Protein AF-A0A224XUG3-F1 (afdb_monomer_lite)

Sequence (179 aa):
ESDDSFIIFESNEDNDEAIGNEDVDVDEYEEDEEEEEEGDSDILEKCDFDDDDEDSSSNDECDEVDYLGQLECHSQADTPRINEANKKWNSSYNSVITSSKSPKKVSFANGKNLVQVRTMVVWDFALRAARKGPWEMLALDRSRFKTKIQQLSNIISPILEENHRKQIFHQRFQQASTS

pLDDT: mean 71.71, std 18.37, range [39.84, 98.19]

Secondary structure (DSSP, 8-state):
------------------------------------------------------------------S------------HHHHHHHHHHHHHHHHHHSS--------PPPGGGS---------HHHHHHHH--HHHHHHHHHHHHHHHHHHHHHHHTTTTSHHHHHHHHIIIIIGGG--

Radius of gyration: 36.67 Å; chains: 1; bounding box: 69×79×99 Å

Organism: NCBI:txid156445

InterPro domains:
  IPR019523 Protein phosphatase 1, regulatory subunit 15A/B, C-terminal [PF10488] (130-170)
  IPR051254 Protein Phosphatase 1 Regulatory Subunit 15 [PTHR16489] (99-174)

Foldseek 3Di:
DDDPDDDDDDDPDDDPDDDDDDDDDDDDDDDDPDDDDPDDDDPPPDDPPPPPPPPPPPPPVPPPPPPPPPPPPPVCPCDVVNVVVVVVVVVVVVVVVPPPDDDDDDDADDDPPRDDDDDDDDDPVVVVVVPPDVVVVVVVVVVVVVVVCVVVCVVCVVCVDPVNVVVVCCVPPVVVVPD

Structure (mmCIF, N/CA/C/O backbone):
data_AF-A0A224XUG3-F1
#
_entry.id   AF-A0A224XUG3-F1
#
loop_
_atom_site.group_PDB
_atom_site.id
_atom_site.type_symbol
_atom_site.label_atom_id
_atom_site.label_alt_id
_ato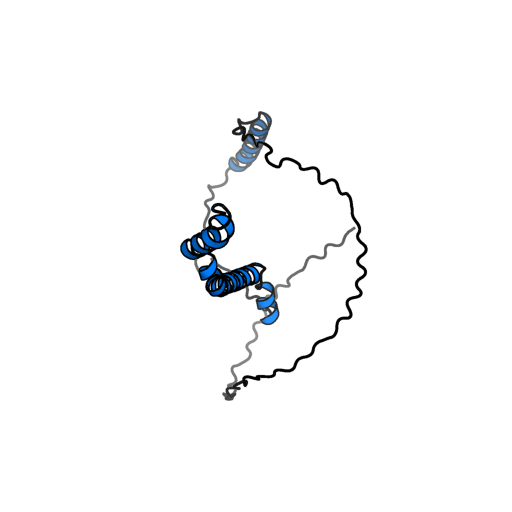m_site.label_comp_id
_atom_site.label_asym_id
_atom_site.label_entity_id
_atom_site.label_seq_id
_atom_site.pdbx_PDB_ins_code
_atom_site.Cartn_x
_atom_site.Cartn_y
_atom_site.Cartn_z
_atom_site.occupancy
_atom_site.B_iso_or_equiv
_atom_site.auth_seq_id
_atom_site.auth_comp_id
_atom_site.auth_asym_id
_atom_site.auth_atom_id
_atom_site.pdbx_PDB_model_num
ATOM 1 N N . GLU A 1 1 ? 41.656 16.005 -16.982 1.00 39.84 1 GLU A N 1
ATOM 2 C CA . GLU A 1 1 ? 40.481 15.442 -17.673 1.00 39.84 1 GLU A CA 1
ATOM 3 C C . GLU A 1 1 ? 39.877 14.327 -16.824 1.00 39.84 1 GLU A C 1
ATOM 5 O O . GLU A 1 1 ? 40.615 13.743 -16.041 1.00 39.84 1 GLU A O 1
ATOM 10 N N . SER A 1 2 ? 38.568 14.080 -16.924 1.00 56.41 2 SER A N 1
ATOM 11 C CA . SER A 1 2 ? 37.871 12.967 -16.260 1.00 56.41 2 SER A CA 1
ATOM 12 C C . SER A 1 2 ? 37.539 11.924 -17.326 1.00 56.41 2 SER A C 1
ATOM 14 O O . SER A 1 2 ? 36.854 12.255 -18.292 1.00 56.41 2 SER A O 1
ATOM 16 N N . ASP A 1 3 ? 38.066 10.710 -17.171 1.00 52.75 3 ASP A N 1
ATOM 17 C CA . ASP A 1 3 ? 37.907 9.606 -18.122 1.00 52.75 3 ASP A CA 1
ATOM 18 C C . ASP A 1 3 ? 36.574 8.875 -17.897 1.00 52.75 3 ASP A C 1
ATOM 20 O O . ASP A 1 3 ? 36.488 7.920 -17.125 1.00 52.75 3 ASP A O 1
ATOM 24 N N . ASP A 1 4 ? 35.528 9.306 -18.603 1.00 61.53 4 ASP A N 1
ATOM 25 C CA . ASP A 1 4 ? 34.290 8.533 -18.750 1.00 61.53 4 ASP A CA 1
ATOM 26 C C . ASP A 1 4 ? 34.529 7.372 -19.730 1.00 61.53 4 ASP A C 1
ATOM 28 O O . ASP A 1 4 ? 34.365 7.496 -20.947 1.00 61.53 4 ASP A O 1
ATOM 32 N N . SER A 1 5 ? 34.936 6.218 -19.199 1.00 70.12 5 SER A N 1
ATOM 33 C CA . SER A 1 5 ? 35.012 4.975 -19.973 1.00 70.12 5 SER A CA 1
ATOM 34 C C . SER A 1 5 ? 33.607 4.411 -20.201 1.00 70.12 5 SER A C 1
ATOM 36 O O . SER A 1 5 ? 33.003 3.808 -19.315 1.00 70.12 5 SER A O 1
ATOM 38 N N . PHE A 1 6 ? 33.078 4.622 -21.406 1.00 61.56 6 PHE A N 1
ATOM 39 C CA . PHE A 1 6 ? 31.827 4.022 -21.867 1.00 61.56 6 PHE A CA 1
ATOM 40 C C . PHE A 1 6 ? 31.949 2.495 -21.979 1.00 61.56 6 PHE A C 1
ATOM 42 O O . PHE A 1 6 ? 32.926 1.974 -22.515 1.00 61.56 6 PHE A O 1
ATOM 49 N N . ILE A 1 7 ? 30.917 1.777 -21.529 1.00 65.00 7 ILE A N 1
ATOM 50 C CA . ILE A 1 7 ? 30.770 0.334 -21.756 1.00 65.00 7 ILE A CA 1
ATOM 51 C C . ILE A 1 7 ? 30.500 0.110 -23.252 1.00 65.00 7 ILE A C 1
ATOM 53 O O . ILE A 1 7 ? 29.446 0.499 -23.761 1.00 65.00 7 ILE A O 1
ATOM 57 N N . ILE A 1 8 ? 31.450 -0.514 -23.950 1.00 53.81 8 ILE A N 1
ATOM 58 C CA . ILE A 1 8 ? 31.304 -0.966 -25.338 1.00 53.81 8 ILE A CA 1
ATOM 59 C C . ILE A 1 8 ? 30.758 -2.395 -25.301 1.00 53.81 8 ILE A C 1
ATOM 61 O O . ILE A 1 8 ? 31.370 -3.277 -24.706 1.00 53.81 8 ILE A O 1
ATOM 65 N N . PHE A 1 9 ? 29.611 -2.627 -25.936 1.00 46.12 9 PHE A N 1
ATOM 66 C CA . PHE A 1 9 ? 29.149 -3.981 -26.227 1.00 46.12 9 PHE A CA 1
ATOM 67 C C . PHE A 1 9 ? 29.713 -4.382 -27.588 1.00 46.12 9 PHE A C 1
ATOM 69 O O . PHE A 1 9 ? 29.324 -3.808 -28.605 1.00 46.12 9 PHE A O 1
ATOM 76 N N . GLU A 1 10 ? 30.646 -5.331 -27.600 1.00 58.28 10 GLU A N 1
ATOM 77 C CA . GLU A 1 10 ? 31.129 -5.948 -28.833 1.00 58.28 10 GLU A CA 1
ATOM 78 C C . GLU A 1 10 ? 29.990 -6.754 -29.469 1.00 58.28 10 GLU A C 1
ATOM 80 O O . GLU A 1 10 ? 29.438 -7.686 -28.883 1.00 58.28 10 GLU A O 1
ATOM 85 N N . SER A 1 11 ? 29.598 -6.347 -30.673 1.00 54.03 11 SER A N 1
ATOM 86 C CA . SER A 1 11 ? 28.740 -7.122 -31.556 1.00 54.03 11 SER A CA 1
ATOM 87 C C . SER A 1 11 ? 29.591 -8.192 -32.234 1.00 54.03 11 SER A C 1
ATOM 89 O O . SER A 1 11 ? 30.280 -7.893 -33.209 1.00 54.03 11 SER A O 1
ATOM 91 N N . ASN A 1 12 ? 29.543 -9.428 -31.736 1.00 53.38 12 ASN A N 1
ATOM 92 C CA . ASN A 1 12 ? 30.019 -10.573 -32.508 1.00 53.38 12 ASN A CA 1
ATOM 93 C C . ASN A 1 12 ? 28.979 -10.892 -33.585 1.00 53.38 12 ASN A C 1
ATOM 95 O O . ASN A 1 12 ? 28.012 -11.615 -33.344 1.00 53.38 12 ASN A O 1
ATOM 99 N N . GLU A 1 13 ? 29.172 -10.290 -34.754 1.00 56.00 13 GLU A N 1
ATOM 100 C CA . GLU A 1 13 ? 28.671 -10.820 -36.017 1.00 56.00 13 GLU A CA 1
ATOM 101 C C . GLU A 1 13 ? 29.584 -11.992 -36.428 1.00 56.00 13 GLU A C 1
ATOM 103 O O . GLU A 1 13 ? 30.809 -11.877 -36.395 1.00 56.00 13 GLU A O 1
ATOM 108 N N . ASP A 1 14 ? 28.940 -13.107 -36.772 1.00 51.22 14 ASP A N 1
ATOM 109 C CA . ASP A 1 14 ? 29.454 -14.288 -37.473 1.00 51.22 14 ASP A CA 1
ATOM 110 C C . ASP A 1 14 ? 30.384 -15.250 -36.702 1.00 51.22 14 ASP A C 1
ATOM 112 O O . ASP A 1 14 ? 31.611 -15.156 -36.731 1.00 51.22 14 ASP A O 1
ATOM 116 N N . ASN A 1 15 ? 29.784 -16.297 -36.119 1.00 46.44 15 ASN A N 1
ATOM 117 C CA . ASN A 1 15 ? 30.379 -17.633 -36.205 1.00 46.44 15 ASN A CA 1
ATOM 118 C C . ASN A 1 15 ? 29.282 -18.702 -36.316 1.00 46.44 15 ASN A C 1
ATOM 120 O O . ASN A 1 15 ? 28.745 -19.195 -35.320 1.00 46.44 15 ASN A O 1
ATOM 124 N N . ASP A 1 16 ? 28.947 -19.022 -37.561 1.00 54.16 16 ASP A N 1
ATOM 125 C CA . ASP A 1 16 ? 28.074 -20.121 -37.939 1.00 54.16 16 ASP A CA 1
ATOM 126 C C . ASP A 1 16 ? 28.909 -21.408 -37.942 1.00 54.16 16 ASP A C 1
ATOM 128 O O . ASP A 1 16 ? 29.453 -21.801 -38.973 1.00 54.16 16 ASP A O 1
ATOM 132 N N . GLU A 1 17 ? 29.024 -22.090 -36.803 1.00 50.47 17 GLU A N 1
ATOM 133 C CA . GLU A 1 17 ? 29.595 -23.437 -36.797 1.00 50.47 17 GLU A CA 1
ATOM 134 C C . GLU A 1 17 ? 28.669 -24.409 -36.069 1.00 50.47 17 GLU A C 1
ATOM 136 O O . GLU A 1 17 ? 28.453 -24.366 -34.858 1.00 50.47 17 GLU A O 1
ATOM 141 N N . ALA A 1 18 ? 28.052 -25.258 -36.889 1.00 50.34 18 ALA A N 1
ATOM 142 C CA . ALA A 1 18 ? 2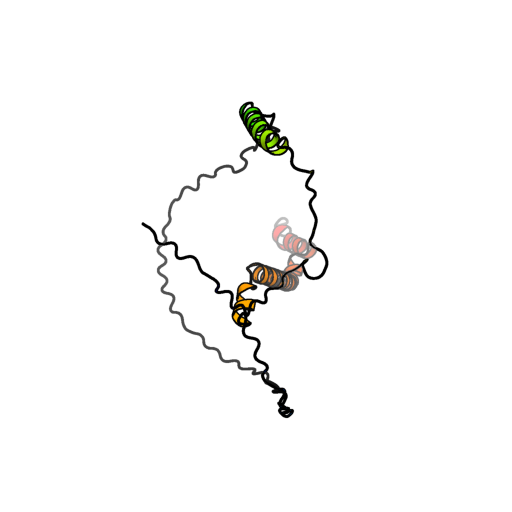7.187 -26.344 -36.492 1.00 50.34 18 ALA A CA 1
ATOM 143 C C . ALA A 1 18 ? 27.941 -27.319 -35.580 1.00 50.34 18 ALA A C 1
ATOM 145 O O . ALA A 1 18 ? 28.924 -27.928 -36.000 1.00 50.34 18 ALA A O 1
ATOM 146 N N . ILE A 1 19 ? 27.431 -27.527 -34.367 1.00 43.09 19 ILE A N 1
ATOM 147 C CA . ILE A 1 19 ? 27.791 -28.684 -33.548 1.00 43.09 19 ILE A CA 1
ATOM 148 C C . ILE A 1 19 ? 26.583 -29.612 -33.521 1.00 43.09 19 ILE A C 1
ATOM 150 O O . ILE A 1 19 ? 25.460 -29.200 -33.232 1.00 43.09 19 ILE A O 1
ATOM 154 N N . GLY A 1 20 ? 26.847 -30.836 -33.971 1.00 39.88 20 GLY A N 1
ATOM 155 C CA . GLY A 1 20 ? 25.872 -31.856 -34.301 1.00 39.88 20 GLY A CA 1
ATOM 156 C C . GLY A 1 20 ? 25.033 -32.321 -33.121 1.00 39.88 20 GLY A C 1
ATOM 157 O O . GLY A 1 20 ? 25.434 -32.265 -31.962 1.00 39.88 20 GLY A O 1
ATOM 158 N N . ASN A 1 21 ? 23.856 -32.812 -33.487 1.00 48.97 21 ASN A N 1
ATOM 159 C CA . ASN A 1 21 ? 23.007 -33.622 -32.637 1.00 48.97 21 ASN A CA 1
ATOM 160 C C . ASN A 1 21 ? 23.760 -34.917 -32.304 1.00 48.97 21 ASN A C 1
ATOM 162 O O . ASN A 1 21 ? 23.994 -35.728 -33.201 1.00 48.97 21 ASN A O 1
ATOM 166 N N . GLU A 1 22 ? 24.104 -35.108 -31.039 1.00 50.22 22 GLU A N 1
ATOM 167 C CA . GLU A 1 22 ? 24.357 -36.430 -30.479 1.00 50.22 22 GLU A CA 1
ATOM 168 C C . GLU A 1 22 ? 23.353 -36.633 -29.347 1.00 50.22 22 GLU A C 1
ATOM 170 O O . GLU A 1 22 ? 23.242 -35.816 -28.432 1.00 50.22 22 GLU A O 1
ATOM 175 N N . ASP A 1 23 ? 22.553 -37.684 -29.505 1.00 53.53 23 ASP A N 1
ATOM 176 C CA . ASP A 1 23 ? 21.579 -38.171 -28.543 1.00 53.53 23 ASP A CA 1
ATOM 177 C C . ASP A 1 23 ? 22.293 -38.470 -27.216 1.00 53.53 23 ASP A C 1
ATOM 179 O O . ASP A 1 23 ? 23.185 -39.318 -27.171 1.00 53.53 23 ASP A O 1
ATOM 183 N N . VAL A 1 24 ? 21.917 -37.766 -26.145 1.00 52.88 24 VAL A N 1
ATOM 184 C CA . VAL A 1 24 ? 22.366 -38.076 -24.783 1.00 52.88 24 VAL A CA 1
ATOM 185 C C . VAL A 1 24 ? 21.148 -38.419 -23.944 1.00 52.88 24 VAL A C 1
ATOM 187 O O . VAL A 1 24 ? 20.149 -37.698 -23.932 1.00 52.88 24 VAL A O 1
ATOM 190 N N . ASP A 1 25 ? 21.271 -39.584 -23.325 1.00 45.81 25 ASP A N 1
ATOM 191 C CA . ASP A 1 25 ? 20.257 -40.357 -22.640 1.00 45.81 25 ASP A CA 1
ATOM 192 C C . ASP A 1 25 ? 19.499 -39.592 -21.547 1.00 45.81 25 ASP A C 1
ATOM 194 O O . ASP A 1 25 ? 20.010 -38.708 -20.858 1.00 45.81 25 ASP A O 1
ATOM 198 N N . VAL A 1 26 ? 18.228 -39.973 -21.428 1.00 56.03 26 VAL A N 1
ATOM 199 C CA . VAL A 1 26 ? 17.309 -39.606 -20.355 1.00 56.03 26 VAL A CA 1
ATOM 200 C C . VAL A 1 26 ? 17.822 -40.222 -19.059 1.00 56.03 26 VAL A C 1
ATOM 202 O O . VAL A 1 26 ? 17.616 -41.412 -18.832 1.00 56.03 26 VAL A O 1
ATOM 205 N N . ASP A 1 27 ? 18.421 -39.397 -18.207 1.00 47.62 27 ASP A N 1
ATOM 206 C CA . ASP A 1 27 ? 18.640 -39.742 -16.809 1.00 47.62 27 ASP A CA 1
ATOM 207 C C . ASP A 1 27 ? 17.530 -39.105 -15.962 1.00 47.62 27 ASP A C 1
ATOM 209 O O . ASP A 1 27 ? 17.368 -37.887 -15.855 1.00 47.62 27 ASP A O 1
ATOM 213 N N . GLU A 1 28 ? 16.707 -40.004 -15.442 1.00 56.72 28 GLU A N 1
ATOM 214 C CA . GLU A 1 28 ? 15.720 -39.853 -14.385 1.00 56.72 28 GLU A CA 1
ATOM 215 C C . GLU A 1 28 ? 16.415 -39.343 -13.110 1.00 56.72 28 GLU A C 1
ATOM 217 O O . GLU A 1 28 ? 17.309 -40.003 -12.583 1.00 56.72 28 GLU A O 1
ATOM 222 N N . TYR A 1 29 ? 16.030 -38.158 -12.628 1.00 56.94 29 TYR A N 1
ATOM 223 C CA . TYR A 1 29 ? 16.463 -37.641 -11.328 1.00 56.94 29 TYR A CA 1
ATOM 224 C C . TYR A 1 29 ? 15.232 -37.440 -10.447 1.00 56.94 29 TYR A C 1
ATOM 226 O O . TYR A 1 29 ? 14.250 -36.820 -10.863 1.00 56.94 29 TYR A O 1
ATOM 234 N N . GLU A 1 30 ? 15.303 -38.061 -9.275 1.00 57.03 30 GLU A N 1
ATOM 235 C CA . GLU A 1 30 ? 14.224 -38.283 -8.322 1.00 57.03 30 GLU A CA 1
ATOM 236 C C . GLU A 1 30 ? 13.727 -36.996 -7.640 1.00 57.03 30 GLU A C 1
ATOM 238 O O . GLU A 1 30 ? 14.439 -35.996 -7.541 1.00 57.03 30 GLU A O 1
ATOM 243 N N . GLU A 1 31 ? 12.468 -37.034 -7.194 1.00 51.78 31 GLU A N 1
ATOM 244 C CA . GLU A 1 31 ? 11.858 -36.041 -6.307 1.00 51.78 31 GLU A CA 1
ATOM 245 C C . GLU A 1 31 ? 12.527 -36.105 -4.928 1.00 51.78 31 GLU A C 1
ATOM 247 O O . GLU A 1 31 ? 12.279 -37.033 -4.161 1.00 51.78 31 GLU A O 1
ATOM 252 N N . ASP A 1 32 ? 13.325 -35.095 -4.587 1.00 46.78 32 ASP A N 1
ATOM 253 C CA . ASP A 1 32 ? 13.720 -34.865 -3.199 1.00 46.78 32 ASP A CA 1
ATOM 254 C C . ASP A 1 32 ? 12.567 -34.150 -2.467 1.00 46.78 32 ASP A C 1
ATOM 256 O O . ASP A 1 32 ? 12.341 -32.944 -2.617 1.00 46.78 32 ASP A O 1
ATOM 260 N N . GLU A 1 33 ? 11.797 -34.923 -1.694 1.00 59.09 33 GLU A N 1
ATOM 261 C CA . GLU A 1 33 ? 10.929 -34.419 -0.627 1.00 59.09 33 GLU A CA 1
ATOM 262 C C . GLU A 1 33 ? 11.816 -33.830 0.485 1.00 59.09 33 GLU A C 1
ATOM 264 O O . GLU A 1 33 ? 12.390 -34.569 1.282 1.00 59.09 33 GLU A O 1
ATOM 269 N N . GLU A 1 34 ? 11.948 -32.501 0.559 1.00 52.12 34 GLU A N 1
ATOM 270 C CA . GLU A 1 34 ? 12.579 -31.873 1.725 1.00 52.12 34 GLU A CA 1
ATOM 271 C C . GLU A 1 34 ? 11.582 -31.752 2.887 1.00 52.12 34 GLU A C 1
ATOM 273 O O . GLU A 1 34 ? 10.537 -31.100 2.802 1.00 52.12 34 GLU A O 1
ATOM 278 N N . GLU A 1 35 ? 11.952 -32.447 3.961 1.00 53.47 35 GLU A N 1
ATOM 279 C CA . GLU A 1 35 ? 11.278 -32.631 5.240 1.00 53.47 35 GLU A CA 1
ATOM 280 C C . GLU A 1 35 ? 10.991 -31.309 5.978 1.00 53.47 35 GLU A C 1
ATOM 282 O O . GLU A 1 35 ? 11.795 -30.376 5.995 1.00 53.47 35 GLU A O 1
ATOM 287 N N . GLU A 1 36 ? 9.843 -31.249 6.661 1.00 53.91 36 GLU A N 1
ATOM 288 C CA . GLU A 1 36 ? 9.552 -30.200 7.637 1.00 53.91 36 GLU A CA 1
ATOM 289 C C . GLU A 1 36 ? 10.394 -30.410 8.903 1.00 53.91 36 GLU A C 1
ATOM 291 O O . GLU A 1 36 ? 10.123 -31.320 9.689 1.00 53.91 36 GLU A O 1
ATOM 296 N N . GLU A 1 37 ? 11.396 -29.558 9.132 1.00 51.59 37 GLU A N 1
ATOM 297 C CA . GLU A 1 37 ? 12.107 -29.534 10.411 1.00 51.59 37 GLU A CA 1
ATOM 298 C C . GLU A 1 37 ? 11.406 -28.581 11.396 1.00 51.59 37 GLU A C 1
ATOM 300 O O . GLU A 1 37 ? 11.572 -27.358 11.373 1.00 51.59 37 GLU A O 1
ATOM 305 N N . GLU A 1 38 ? 10.601 -29.163 12.287 1.00 52.69 38 GLU A N 1
ATOM 306 C CA . GLU A 1 38 ? 10.242 -28.535 13.556 1.00 52.69 38 GLU A CA 1
ATOM 307 C C . GLU A 1 38 ? 11.451 -28.588 14.503 1.00 52.69 38 GLU A C 1
ATOM 309 O O . GLU A 1 38 ? 11.842 -29.654 14.979 1.00 52.69 38 GLU A O 1
ATOM 314 N N . GLY A 1 39 ? 12.036 -27.423 14.790 1.00 43.38 39 GLY A N 1
ATOM 315 C CA . GLY A 1 39 ? 13.208 -27.281 15.652 1.00 43.38 39 GLY A CA 1
ATOM 316 C C . GLY A 1 39 ? 13.146 -26.020 16.506 1.00 43.38 39 GLY A C 1
ATOM 317 O O . GLY A 1 39 ? 13.782 -25.013 16.207 1.00 43.38 39 GLY A O 1
ATOM 318 N N . ASP A 1 40 ? 12.360 -26.090 17.577 1.00 51.97 40 ASP A N 1
ATOM 319 C CA . ASP A 1 40 ? 12.426 -25.205 18.738 1.00 51.97 40 ASP A CA 1
ATOM 320 C C . ASP A 1 40 ? 13.793 -25.346 19.430 1.00 51.97 40 ASP A C 1
ATOM 322 O O . ASP A 1 40 ? 14.113 -26.391 20.003 1.00 51.97 40 ASP A O 1
ATOM 326 N N . SER A 1 41 ? 14.605 -24.289 19.391 1.00 50.00 41 SER A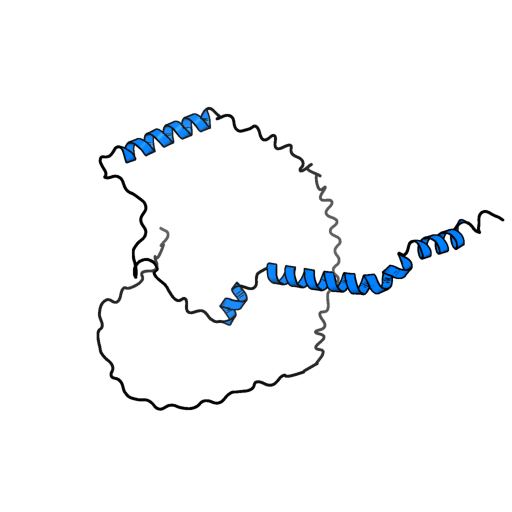 N 1
ATOM 327 C CA . SER A 1 41 ? 15.604 -24.062 20.431 1.00 50.00 41 SER A CA 1
ATOM 328 C C . SER A 1 41 ? 15.863 -22.569 20.615 1.00 50.00 41 SER A C 1
ATOM 330 O O . SER A 1 41 ? 16.527 -21.925 19.799 1.00 50.00 41 SER A O 1
ATOM 332 N N . ASP A 1 42 ? 15.344 -22.045 21.722 1.00 54.00 42 ASP A N 1
ATOM 333 C CA . ASP A 1 42 ? 15.693 -20.773 22.347 1.00 54.00 42 ASP A CA 1
ATOM 334 C C . ASP A 1 42 ? 17.217 -20.525 22.373 1.00 54.00 42 ASP A C 1
ATOM 336 O O . ASP A 1 42 ? 17.936 -21.006 23.252 1.00 54.00 42 ASP A O 1
ATOM 340 N N . ILE A 1 43 ? 17.717 -19.694 21.456 1.00 51.41 43 ILE A N 1
ATOM 341 C CA . ILE A 1 43 ? 18.965 -18.947 21.650 1.00 51.41 43 ILE A CA 1
ATOM 342 C C . ILE A 1 43 ? 18.569 -17.510 21.981 1.00 51.41 43 ILE A C 1
ATOM 344 O O . ILE A 1 43 ? 18.419 -16.645 21.121 1.00 51.41 43 ILE A O 1
ATOM 348 N N . LEU A 1 44 ? 18.363 -17.270 23.277 1.00 53.94 44 LEU A N 1
ATOM 349 C CA . LEU A 1 44 ? 18.376 -15.933 23.860 1.00 53.94 44 LEU A CA 1
ATOM 350 C C . LEU A 1 44 ? 19.822 -15.429 23.830 1.00 53.94 44 LEU A C 1
ATOM 352 O O . LEU A 1 44 ? 20.580 -15.604 24.787 1.00 53.94 44 LEU A O 1
ATOM 356 N N . GLU A 1 45 ? 20.213 -14.829 22.709 1.00 52.75 45 GLU A N 1
ATOM 357 C CA . GLU A 1 45 ? 21.416 -14.011 22.644 1.00 52.75 45 GLU A CA 1
ATOM 358 C C . GLU A 1 45 ? 21.216 -12.817 23.579 1.00 52.75 45 GLU A C 1
ATOM 360 O O . GLU A 1 45 ? 20.390 -11.929 23.363 1.00 52.75 45 GLU A O 1
ATOM 365 N N . LYS A 1 46 ? 21.925 -12.873 24.701 1.00 51.78 46 LYS A N 1
ATOM 366 C CA . LYS A 1 46 ? 21.910 -11.868 25.748 1.00 51.78 46 LYS A CA 1
ATOM 367 C C . LYS A 1 46 ? 22.668 -10.646 25.232 1.00 51.78 46 LYS A C 1
ATOM 369 O O . LYS A 1 46 ? 23.887 -10.581 25.343 1.00 51.78 46 LYS A O 1
ATOM 374 N N . CYS A 1 47 ? 21.954 -9.710 24.619 1.00 47.12 47 CYS A N 1
ATOM 375 C CA . CYS A 1 47 ? 22.469 -8.372 24.389 1.00 47.12 47 CYS A CA 1
ATOM 376 C C . CYS A 1 47 ? 22.440 -7.614 25.723 1.00 47.12 47 CYS A C 1
ATOM 378 O O . CYS A 1 47 ? 21.378 -7.250 26.226 1.00 47.12 47 CYS A O 1
ATOM 380 N N . ASP A 1 48 ? 23.614 -7.424 26.321 1.00 50.69 48 ASP A N 1
ATOM 381 C CA . ASP A 1 48 ? 23.799 -6.467 27.407 1.00 50.69 48 ASP A CA 1
ATOM 382 C C . ASP A 1 48 ? 23.641 -5.062 26.793 1.00 50.69 48 ASP A C 1
ATOM 384 O O . ASP A 1 48 ? 24.531 -4.549 26.116 1.00 50.69 48 ASP A O 1
ATOM 388 N N . PHE A 1 49 ? 22.437 -4.500 26.917 1.00 51.88 49 PHE A N 1
ATOM 389 C CA . PHE A 1 49 ? 22.141 -3.113 26.572 1.00 51.88 49 PHE A CA 1
ATOM 390 C C . PHE A 1 49 ? 22.660 -2.246 27.719 1.00 51.88 49 PHE A C 1
ATOM 392 O O . PHE A 1 49 ? 22.067 -2.226 28.798 1.00 51.88 49 PHE A O 1
ATOM 399 N N . ASP A 1 50 ? 23.802 -1.596 27.509 1.00 59.81 50 ASP A N 1
ATOM 400 C CA . ASP A 1 50 ? 24.265 -0.530 28.390 1.00 59.81 50 ASP A CA 1
ATOM 401 C C . ASP A 1 50 ? 23.275 0.645 28.271 1.00 59.81 50 ASP A C 1
ATOM 403 O O . ASP A 1 50 ? 23.245 1.355 27.264 1.00 59.81 50 ASP A O 1
ATOM 407 N N . ASP A 1 51 ? 22.424 0.798 29.291 1.00 56.25 51 ASP A N 1
ATOM 408 C CA . ASP A 1 51 ? 21.570 1.966 29.533 1.00 56.25 51 ASP A CA 1
ATOM 409 C C . ASP A 1 51 ? 22.451 3.195 29.846 1.00 56.25 51 ASP A C 1
ATOM 411 O O . ASP A 1 51 ? 22.584 3.604 31.000 1.00 56.25 51 ASP A O 1
ATOM 415 N N . ASP A 1 52 ? 23.058 3.798 28.823 1.00 55.69 52 ASP A N 1
ATOM 416 C CA . ASP A 1 52 ? 23.530 5.188 28.886 1.00 55.69 52 ASP A CA 1
ATOM 417 C C . ASP A 1 52 ? 22.420 6.112 28.356 1.00 55.69 52 ASP A C 1
ATOM 419 O O . ASP A 1 52 ? 22.459 6.648 27.245 1.00 55.69 52 ASP A O 1
ATOM 423 N N . ASP A 1 53 ? 21.393 6.266 29.194 1.00 57.62 53 ASP A N 1
ATOM 424 C CA . ASP A 1 53 ? 20.346 7.289 29.116 1.00 57.62 53 ASP A CA 1
ATOM 425 C C . ASP A 1 53 ? 20.959 8.665 29.470 1.00 57.62 53 ASP A C 1
ATOM 427 O O . ASP A 1 53 ? 20.778 9.214 30.561 1.00 57.62 53 ASP A O 1
ATOM 431 N N . GLU A 1 54 ? 21.733 9.244 28.550 1.00 60.50 54 GLU A N 1
ATOM 432 C CA . GLU A 1 54 ? 22.015 10.684 28.571 1.00 60.50 54 GLU A CA 1
ATOM 433 C C . GLU A 1 54 ? 20.820 11.417 27.944 1.00 60.50 54 GLU A C 1
ATOM 435 O O . GLU A 1 54 ? 20.703 11.568 26.724 1.00 60.50 54 GLU A O 1
ATOM 440 N N . ASP A 1 55 ? 19.920 11.866 28.824 1.00 55.09 55 ASP A N 1
ATOM 441 C CA . ASP A 1 55 ? 18.848 12.835 28.584 1.00 55.09 55 ASP A CA 1
ATOM 442 C C . ASP A 1 55 ? 19.430 14.142 28.019 1.00 55.09 55 ASP A C 1
ATOM 444 O O . ASP A 1 55 ? 19.667 15.129 28.720 1.00 55.09 55 ASP A O 1
ATOM 448 N N . SER A 1 56 ? 19.681 14.153 26.711 1.00 53.50 56 SER A N 1
ATOM 449 C CA . SER A 1 56 ? 19.859 15.387 25.965 1.00 53.50 56 SER A CA 1
ATOM 450 C C . SER A 1 56 ? 18.478 15.970 25.694 1.00 53.50 56 SER A C 1
ATOM 452 O O . SER A 1 56 ? 17.909 15.839 24.609 1.00 53.50 56 SER A O 1
ATOM 454 N N . SER A 1 57 ? 17.938 16.632 26.716 1.00 55.44 57 SER A N 1
ATOM 455 C CA . SER A 1 57 ? 16.887 17.633 26.586 1.00 55.44 57 SER A CA 1
ATOM 456 C C . SER A 1 57 ? 17.421 18.783 25.720 1.00 55.44 57 SER A C 1
ATOM 458 O O . SER A 1 57 ? 17.828 19.843 26.203 1.00 55.44 57 SER A O 1
ATOM 460 N N . SER A 1 58 ? 17.476 18.554 24.406 1.00 53.88 58 SER A N 1
ATOM 461 C CA . SER A 1 58 ? 17.533 19.639 23.444 1.00 53.88 58 SER A CA 1
ATOM 462 C C . SER A 1 58 ? 16.193 20.345 23.558 1.00 53.88 58 SER A C 1
ATOM 464 O O . SER A 1 58 ? 15.163 19.839 23.109 1.00 53.88 58 SER A O 1
ATOM 466 N N . ASN A 1 59 ? 16.198 21.506 24.206 1.00 57.34 59 ASN A N 1
ATOM 467 C CA . ASN A 1 59 ? 15.146 22.499 24.053 1.00 57.34 59 ASN A CA 1
ATOM 468 C C . ASN A 1 59 ? 15.217 23.048 22.618 1.00 57.34 59 ASN A C 1
ATOM 470 O O . ASN A 1 59 ? 15.516 24.223 22.411 1.00 57.34 59 ASN A O 1
ATOM 474 N N . ASP A 1 60 ? 14.997 22.184 21.627 1.00 53.56 60 ASP A N 1
ATOM 475 C CA . ASP A 1 60 ? 14.648 22.603 20.284 1.00 53.56 60 ASP A CA 1
ATOM 476 C C . ASP A 1 60 ? 13.207 23.082 20.373 1.00 53.56 60 ASP A C 1
ATOM 478 O O . ASP A 1 60 ? 12.247 22.311 20.354 1.00 53.56 60 ASP A O 1
ATOM 482 N N . GLU A 1 61 ? 13.097 24.390 20.568 1.00 50.41 61 GLU A N 1
ATOM 483 C CA . GLU A 1 61 ? 11.900 25.174 20.344 1.00 50.41 61 GLU A CA 1
ATOM 484 C C . GLU A 1 61 ? 11.430 24.879 18.918 1.00 50.41 61 GLU A C 1
ATOM 486 O O . GLU A 1 61 ? 11.907 25.435 17.930 1.00 50.41 61 GLU A O 1
ATOM 491 N N . CYS A 1 62 ? 10.556 23.885 18.803 1.00 49.00 62 CYS A N 1
ATOM 492 C CA . CYS A 1 62 ? 9.868 23.569 17.577 1.00 49.00 62 CYS A CA 1
ATOM 493 C C . CYS A 1 62 ? 8.908 24.722 17.316 1.00 49.00 62 CYS A C 1
ATOM 495 O O . CYS A 1 62 ? 7.783 24.732 17.811 1.00 49.00 62 CYS A O 1
ATOM 497 N N . ASP A 1 63 ? 9.389 25.705 16.553 1.00 52.12 63 ASP A N 1
ATOM 498 C CA . ASP A 1 63 ? 8.553 26.716 15.928 1.00 52.12 63 ASP A CA 1
ATOM 499 C C . ASP A 1 63 ? 7.407 25.983 15.221 1.00 52.12 63 ASP A C 1
ATOM 501 O O . ASP A 1 63 ? 7.587 25.335 14.184 1.00 52.12 63 ASP A O 1
ATOM 505 N N . GLU A 1 64 ? 6.224 26.048 15.830 1.00 56.09 64 GLU A N 1
ATOM 506 C CA . GLU A 1 64 ? 4.960 25.618 15.257 1.00 56.09 64 GLU A CA 1
ATOM 507 C C . GLU A 1 64 ? 4.679 26.534 14.066 1.00 56.09 64 GLU A C 1
ATOM 509 O O . GLU A 1 64 ? 3.969 27.536 14.146 1.00 56.09 64 GLU A O 1
ATOM 514 N N . VAL A 1 65 ? 5.318 26.234 12.936 1.00 56.22 65 VAL A N 1
ATOM 515 C CA . VAL A 1 65 ? 4.961 26.852 11.672 1.00 56.22 65 VAL A CA 1
ATOM 516 C C . VAL A 1 65 ? 3.611 26.276 11.286 1.00 56.22 65 VAL A C 1
ATOM 518 O O . VAL A 1 65 ? 3.483 25.103 10.937 1.00 56.22 65 VAL A O 1
ATOM 521 N N . ASP A 1 66 ? 2.591 27.120 11.404 1.00 50.56 66 ASP A N 1
ATOM 522 C CA . ASP A 1 66 ? 1.244 26.890 10.907 1.00 50.56 66 ASP A CA 1
ATOM 523 C C . ASP A 1 66 ? 1.320 26.493 9.421 1.00 50.56 66 ASP A C 1
ATOM 525 O O . ASP A 1 66 ? 1.380 27.325 8.513 1.00 50.56 66 ASP A O 1
ATOM 529 N N . TYR A 1 67 ? 1.373 25.182 9.163 1.00 53.12 67 TYR A N 1
ATOM 530 C CA . TYR A 1 67 ? 1.385 24.574 7.830 1.00 53.12 67 TYR A CA 1
ATOM 531 C C . TYR A 1 67 ? -0.021 24.616 7.198 1.00 53.12 67 TYR A C 1
ATOM 533 O O . TYR A 1 67 ? -0.376 23.799 6.355 1.00 53.12 67 TYR A O 1
ATOM 541 N N . LEU A 1 68 ? -0.847 25.586 7.590 1.00 51.47 68 LEU A N 1
ATOM 542 C CA . LEU A 1 68 ? -1.962 26.107 6.811 1.00 51.47 68 LEU A CA 1
ATOM 543 C C . LEU A 1 68 ? -1.562 27.450 6.202 1.00 51.47 68 LEU A C 1
ATOM 545 O O . LEU A 1 68 ? -2.305 28.431 6.231 1.00 51.47 68 LEU A O 1
ATOM 549 N N . GLY A 1 69 ? -0.395 27.470 5.554 1.00 50.47 69 GLY A N 1
ATOM 550 C CA . GLY A 1 69 ? -0.143 28.430 4.496 1.00 50.47 69 GLY A CA 1
ATOM 551 C C . GLY A 1 69 ? -1.290 28.312 3.504 1.00 50.47 69 GLY A C 1
ATOM 552 O O . GLY A 1 69 ? -1.399 27.315 2.789 1.00 50.47 69 GLY A O 1
ATOM 553 N N . GLN A 1 70 ? -2.179 29.304 3.509 1.00 54.69 70 GLN A N 1
ATOM 554 C CA . GLN A 1 70 ? -3.163 29.521 2.466 1.00 54.69 70 GLN A CA 1
ATOM 555 C C . GLN A 1 70 ? -2.396 29.552 1.147 1.00 54.69 70 GLN A C 1
ATOM 557 O O . GLN A 1 70 ? -1.885 30.588 0.728 1.00 54.69 70 GLN A O 1
ATOM 562 N N . LEU A 1 71 ? -2.293 28.398 0.483 1.00 52.00 71 LEU A N 1
ATOM 563 C CA . LEU A 1 71 ? -2.077 28.361 -0.946 1.00 52.00 71 LEU A CA 1
ATOM 564 C C . LEU A 1 71 ? -3.358 28.937 -1.526 1.00 52.00 71 LEU A C 1
ATOM 566 O O . LEU A 1 71 ? -4.280 28.220 -1.913 1.00 52.00 71 LEU A O 1
ATOM 570 N N . GLU A 1 72 ? -3.422 30.263 -1.552 1.00 54.88 72 GLU A N 1
ATOM 571 C CA . GLU A 1 72 ? -4.218 30.960 -2.528 1.00 54.88 72 GLU A CA 1
ATOM 572 C C . GLU A 1 72 ? -3.737 30.423 -3.870 1.00 54.88 72 GLU A C 1
ATOM 574 O O . GLU A 1 72 ? -2.704 30.819 -4.415 1.00 54.88 72 GLU A O 1
ATOM 579 N N . CYS A 1 73 ? -4.479 29.450 -4.396 1.00 48.09 73 CYS A N 1
ATOM 580 C CA . CYS A 1 73 ? -4.434 29.130 -5.798 1.00 48.09 73 CYS A CA 1
ATOM 581 C C . CYS A 1 73 ? -4.999 30.363 -6.502 1.00 48.09 73 CYS A C 1
ATOM 583 O O . CYS A 1 73 ? -6.170 30.433 -6.874 1.00 48.09 73 CYS A O 1
ATOM 585 N N . HIS A 1 74 ? -4.170 31.394 -6.650 1.00 55.44 74 HIS A N 1
ATOM 586 C CA . HIS A 1 74 ? -4.357 32.347 -7.715 1.00 55.44 74 HIS A CA 1
ATOM 587 C C . HIS A 1 74 ? -4.394 31.484 -8.965 1.00 55.44 74 HIS A C 1
ATOM 589 O O . HIS A 1 74 ? -3.362 30.969 -9.398 1.00 55.44 74 HIS A O 1
ATOM 595 N N . SER A 1 75 ? -5.606 31.233 -9.468 1.00 62.12 75 SER A N 1
ATOM 596 C CA . SER A 1 75 ? -5.828 30.697 -10.800 1.00 62.12 75 SER A CA 1
ATOM 597 C C . SER A 1 75 ? -4.846 31.448 -11.677 1.00 62.12 75 SER A C 1
ATOM 599 O O . SER A 1 75 ? -4.959 32.673 -11.758 1.00 62.12 75 SER A O 1
ATOM 601 N N . GLN A 1 76 ? -3.809 30.759 -12.153 1.00 63.44 76 GLN A N 1
ATOM 602 C CA . GLN A 1 76 ? -2.665 31.382 -12.801 1.00 63.44 76 GLN A CA 1
ATOM 603 C C . GLN A 1 76 ? -3.184 32.139 -14.018 1.00 63.44 76 GLN A C 1
ATOM 605 O O . GLN A 1 76 ? -3.341 31.577 -15.094 1.00 63.44 76 GLN A O 1
ATOM 610 N N . ALA A 1 77 ? -3.503 33.415 -13.830 1.00 64.56 77 ALA A N 1
ATOM 611 C CA . ALA A 1 77 ? -3.677 34.335 -14.922 1.00 64.56 77 ALA A CA 1
ATOM 612 C C . ALA A 1 77 ? -2.287 34.466 -15.531 1.00 64.56 77 ALA A C 1
ATOM 614 O O . ALA A 1 77 ? -1.321 34.730 -14.808 1.00 64.56 77 ALA A O 1
ATOM 615 N N . ASP A 1 78 ? -2.195 34.196 -16.831 1.00 65.19 78 ASP A N 1
ATOM 616 C CA . ASP A 1 78 ? -0.949 34.143 -17.579 1.00 65.19 78 ASP A CA 1
ATOM 617 C C . ASP A 1 78 ? -0.063 35.342 -17.240 1.00 65.19 78 ASP A C 1
ATOM 619 O O . ASP A 1 78 ? -0.281 36.466 -17.704 1.00 65.19 78 ASP A O 1
ATOM 623 N N . THR A 1 79 ? 0.953 35.113 -16.405 1.00 75.88 79 THR A N 1
ATOM 624 C CA . THR A 1 79 ? 1.893 36.180 -16.079 1.00 75.88 79 THR A CA 1
ATOM 625 C C . THR A 1 79 ? 2.559 36.634 -17.381 1.00 75.88 79 THR A C 1
ATOM 627 O O . THR A 1 79 ? 2.785 35.818 -18.284 1.00 75.88 79 THR A O 1
ATOM 630 N N . PRO A 1 80 ? 2.912 37.922 -17.523 1.00 79.69 80 PRO A N 1
ATOM 631 C CA . PRO A 1 80 ? 3.567 38.420 -18.734 1.00 79.69 80 PRO A CA 1
ATOM 632 C C . PRO A 1 80 ? 4.826 37.611 -19.086 1.00 79.69 80 PRO A C 1
ATOM 634 O O . PRO A 1 80 ? 5.110 37.383 -20.259 1.00 79.69 80 PRO A O 1
ATOM 637 N N . ARG A 1 81 ? 5.508 37.074 -18.068 1.00 80.81 81 ARG A N 1
ATOM 638 C CA . ARG A 1 81 ? 6.653 36.170 -18.198 1.00 80.81 81 ARG A CA 1
ATOM 639 C C . ARG A 1 81 ? 6.290 34.805 -18.803 1.00 80.81 81 ARG A C 1
ATOM 641 O O . ARG A 1 81 ? 7.037 34.312 -19.644 1.00 80.81 81 ARG A O 1
ATOM 648 N N . ILE A 1 82 ? 5.164 34.200 -18.412 1.00 84.31 82 ILE A N 1
ATOM 649 C CA . ILE A 1 82 ? 4.667 32.942 -19.006 1.00 84.31 82 ILE A CA 1
ATOM 650 C C . ILE A 1 82 ? 4.288 33.173 -20.474 1.00 84.31 82 ILE A C 1
ATOM 652 O O . ILE A 1 82 ? 4.673 32.398 -21.347 1.00 84.31 82 ILE A O 1
ATOM 656 N N . ASN A 1 83 ? 3.621 34.289 -20.770 1.00 84.94 83 ASN A N 1
ATOM 657 C CA . ASN A 1 83 ? 3.255 34.654 -22.138 1.00 84.94 83 ASN A CA 1
ATOM 658 C C . ASN A 1 83 ? 4.474 34.879 -23.042 1.00 84.94 83 ASN A C 1
ATOM 660 O O . ASN A 1 83 ? 4.481 34.455 -24.199 1.00 84.94 83 ASN A O 1
ATOM 664 N N . GLU A 1 84 ? 5.518 35.528 -22.533 1.00 88.06 84 GLU A N 1
ATOM 665 C CA . GLU A 1 84 ? 6.765 35.730 -23.270 1.00 88.06 84 GLU A CA 1
ATOM 666 C C . GLU A 1 84 ? 7.515 34.410 -23.501 1.00 88.06 84 GLU A C 1
ATOM 668 O O . GLU A 1 84 ? 7.970 34.145 -24.619 1.00 88.06 84 GLU A O 1
ATOM 673 N N . ALA A 1 85 ? 7.566 33.542 -22.486 1.00 86.62 85 ALA A N 1
ATOM 674 C CA . ALA A 1 85 ? 8.134 32.204 -22.612 1.00 86.62 85 ALA A CA 1
ATOM 675 C C . ALA A 1 85 ? 7.398 31.380 -23.682 1.00 86.62 85 ALA A C 1
ATOM 677 O O . ALA A 1 85 ? 8.041 30.824 -24.575 1.00 86.62 85 ALA A O 1
ATOM 678 N N . ASN A 1 86 ? 6.062 31.388 -23.668 1.00 87.25 86 ASN A N 1
ATOM 679 C CA . ASN A 1 86 ? 5.232 30.699 -24.656 1.00 87.25 86 ASN A CA 1
ATOM 680 C C . ASN A 1 86 ? 5.438 31.260 -26.071 1.00 87.25 86 ASN A C 1
ATOM 682 O O . ASN A 1 86 ? 5.569 30.493 -27.023 1.00 87.25 86 ASN A O 1
ATOM 686 N N . LYS A 1 87 ? 5.540 32.589 -26.233 1.00 87.12 87 LYS A N 1
ATOM 687 C CA . LYS A 1 87 ? 5.854 33.219 -27.530 1.00 87.12 87 LYS A CA 1
ATOM 688 C C . LYS A 1 87 ? 7.215 32.776 -28.061 1.00 87.12 87 LYS A C 1
ATOM 690 O O . LYS A 1 87 ? 7.324 32.411 -29.230 1.00 87.12 87 LYS A O 1
ATOM 695 N N . LYS A 1 88 ? 8.246 32.776 -27.213 1.00 88.06 88 LYS A N 1
ATOM 696 C CA . LYS A 1 88 ? 9.596 32.341 -27.594 1.00 88.06 88 LYS A CA 1
ATOM 697 C C . LYS A 1 88 ? 9.622 30.858 -27.976 1.00 88.06 88 LYS A C 1
ATOM 699 O O . LYS A 1 88 ? 10.238 30.497 -28.980 1.00 88.06 88 LYS A O 1
ATOM 704 N N . TRP A 1 89 ? 8.919 30.021 -27.215 1.00 85.94 89 TRP A N 1
ATOM 705 C CA . TRP A 1 89 ? 8.811 28.585 -27.467 1.00 85.94 89 TRP A CA 1
ATOM 706 C C . TRP A 1 89 ? 8.092 28.296 -28.789 1.00 85.94 89 TRP A C 1
ATOM 708 O O . TRP A 1 89 ? 8.622 27.575 -29.633 1.00 85.94 89 TRP A O 1
ATOM 718 N N . ASN A 1 90 ? 6.959 28.959 -29.031 1.00 84.75 90 ASN A N 1
ATOM 719 C CA . ASN A 1 90 ? 6.191 28.820 -30.266 1.00 84.75 90 ASN A CA 1
ATOM 720 C C . ASN A 1 90 ? 6.962 29.312 -31.500 1.00 84.75 90 ASN A C 1
ATOM 722 O O . ASN A 1 90 ? 6.905 28.662 -32.542 1.00 84.75 90 ASN A O 1
ATOM 726 N N . SER A 1 91 ? 7.707 30.418 -31.411 1.00 81.88 91 SER A N 1
ATOM 727 C CA . SER A 1 91 ? 8.539 30.899 -32.527 1.00 81.88 91 SER A CA 1
ATOM 728 C C . SER A 1 91 ? 9.649 29.908 -32.890 1.00 81.88 91 SER A C 1
ATOM 730 O O . SER A 1 91 ? 9.881 29.643 -34.069 1.00 81.88 91 SER A O 1
ATOM 732 N N . SER A 1 92 ? 10.306 29.321 -31.885 1.00 78.81 92 SER A N 1
ATOM 733 C CA . SER A 1 92 ? 11.338 28.297 -32.092 1.00 78.81 92 SER A CA 1
ATOM 734 C C . SER A 1 92 ? 10.749 27.014 -32.690 1.00 78.81 92 SER A C 1
ATOM 736 O O . SER A 1 92 ? 11.232 26.510 -33.702 1.00 78.81 92 SER A O 1
ATOM 738 N N . TYR A 1 93 ? 9.651 26.519 -32.116 1.00 73.38 93 TYR A N 1
ATOM 739 C CA . TYR A 1 93 ? 9.013 25.270 -32.528 1.00 73.38 93 TYR A CA 1
ATOM 740 C C . TYR A 1 93 ? 8.445 25.344 -33.954 1.00 73.38 93 TYR A C 1
ATOM 742 O O . TYR A 1 93 ? 8.683 24.454 -34.771 1.00 73.38 93 TYR A O 1
ATOM 750 N N 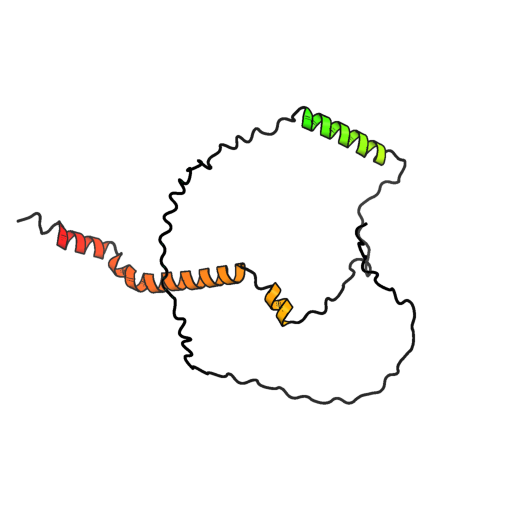. ASN A 1 94 ? 7.768 26.443 -34.305 1.00 69.81 94 ASN A N 1
ATOM 751 C CA . ASN A 1 94 ? 7.197 26.615 -35.644 1.00 69.81 94 ASN A CA 1
ATOM 752 C C . ASN A 1 94 ? 8.265 26.848 -36.727 1.00 69.81 94 ASN A C 1
ATOM 754 O O . ASN A 1 94 ? 8.078 26.413 -37.863 1.00 69.81 94 ASN A O 1
ATOM 758 N N . SER A 1 95 ? 9.406 27.462 -36.393 1.00 67.62 95 SER A N 1
ATOM 759 C CA . SER A 1 95 ? 10.563 27.547 -37.302 1.00 67.62 95 SER A CA 1
ATOM 760 C C . SER A 1 95 ? 11.070 26.154 -37.716 1.00 67.62 95 SER A C 1
ATOM 762 O O . SER A 1 95 ? 11.391 25.911 -38.878 1.00 67.62 95 SER A O 1
ATOM 764 N N . VAL A 1 96 ? 11.050 25.188 -36.792 1.00 64.31 96 VAL A N 1
ATOM 765 C CA . VAL A 1 96 ? 11.469 23.801 -37.058 1.00 64.31 96 VAL A CA 1
ATOM 766 C C . VAL A 1 96 ? 10.421 23.009 -37.857 1.00 64.31 96 VAL A C 1
ATOM 768 O O . VAL A 1 96 ? 10.792 22.157 -38.665 1.00 64.31 96 VAL A O 1
ATOM 771 N N . ILE A 1 97 ? 9.126 23.294 -37.672 1.00 61.22 97 ILE A N 1
ATOM 772 C CA . ILE A 1 97 ? 8.010 22.602 -38.356 1.00 61.22 97 ILE A CA 1
ATOM 773 C C . ILE A 1 97 ? 7.790 23.103 -39.788 1.00 61.22 97 ILE A C 1
ATOM 775 O O . ILE A 1 97 ? 7.376 22.333 -40.649 1.00 61.22 97 ILE A O 1
ATOM 779 N N . THR A 1 98 ? 8.072 24.378 -40.060 1.00 58.75 98 THR A N 1
ATOM 780 C CA . THR A 1 98 ? 7.890 24.993 -41.390 1.00 58.75 98 THR A CA 1
ATOM 781 C C . THR A 1 98 ? 8.988 24.634 -42.395 1.00 58.75 98 THR A C 1
ATOM 783 O O . THR A 1 98 ? 8.836 24.879 -43.591 1.00 58.75 98 THR A O 1
ATOM 786 N N . SER A 1 99 ? 10.070 23.989 -41.945 1.00 62.31 99 SER A N 1
ATOM 787 C CA . SER A 1 99 ? 10.978 23.243 -42.818 1.00 62.31 99 SER A CA 1
ATOM 788 C C . SER A 1 99 ? 10.178 22.140 -43.514 1.00 62.31 99 SER A C 1
ATOM 790 O O . SER A 1 99 ? 9.581 21.313 -42.834 1.00 62.31 99 SER A O 1
ATOM 792 N N . SER A 1 100 ? 10.155 22.146 -44.850 1.00 61.03 100 SER A N 1
ATOM 793 C CA . SER A 1 100 ? 9.361 21.305 -45.765 1.00 61.03 100 SER A CA 1
ATOM 794 C C . SER A 1 100 ? 9.564 19.784 -45.614 1.00 61.03 100 SER A C 1
ATOM 796 O O . SER A 1 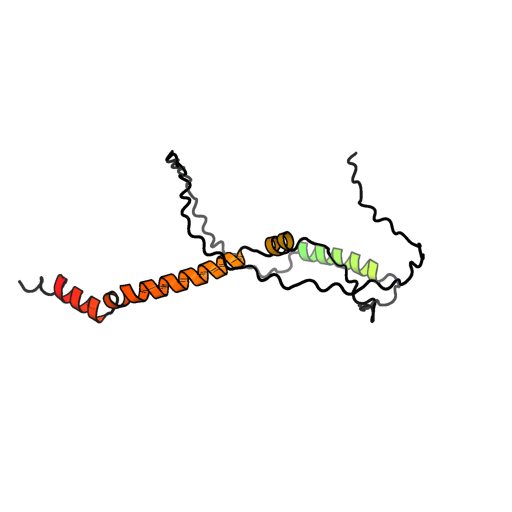100 ? 9.977 19.083 -46.537 1.00 61.03 100 SER A O 1
ATOM 798 N N . LYS A 1 101 ? 9.258 19.241 -44.440 1.00 67.25 101 LYS A N 1
ATOM 799 C CA . LYS A 1 101 ? 9.299 17.817 -44.121 1.00 67.25 101 LYS A CA 1
ATOM 800 C C . LYS A 1 101 ? 7.874 17.283 -44.186 1.00 67.25 101 LYS A C 1
ATOM 802 O O . LYS A 1 101 ? 6.936 17.923 -43.718 1.00 67.25 101 LYS A O 1
ATOM 807 N N . SER A 1 102 ? 7.712 16.116 -44.801 1.00 74.06 102 SER A N 1
ATOM 808 C CA . SER A 1 102 ? 6.426 15.424 -44.896 1.00 74.06 102 SER A CA 1
ATOM 809 C C . SER A 1 102 ? 5.774 15.261 -43.511 1.00 74.06 102 SER A C 1
ATOM 811 O O . SER A 1 102 ? 6.491 15.115 -42.514 1.00 74.06 102 SER A O 1
ATOM 813 N N . PRO A 1 103 ? 4.429 15.286 -43.418 1.00 77.69 103 PRO A N 1
ATOM 814 C CA . PRO A 1 103 ? 3.734 15.150 -42.143 1.00 77.69 103 PRO A CA 1
ATOM 815 C C . PRO A 1 103 ? 4.075 13.796 -41.511 1.00 77.69 103 PRO A C 1
ATOM 817 O O . PRO A 1 103 ? 3.737 12.741 -42.046 1.00 77.69 103 PRO A O 1
ATOM 820 N N . LYS A 1 104 ? 4.772 13.821 -40.371 1.00 82.88 104 LYS A N 1
ATOM 821 C CA . LYS A 1 104 ? 5.113 12.614 -39.611 1.00 82.88 104 LYS A CA 1
ATOM 822 C C . LYS A 1 104 ? 3.954 12.263 -38.685 1.00 82.88 104 LYS A C 1
ATOM 824 O O . LYS A 1 104 ? 3.489 13.112 -37.930 1.00 82.88 104 LYS A O 1
ATOM 829 N N . LYS A 1 105 ? 3.512 11.007 -38.718 1.00 87.56 105 LYS A N 1
ATOM 830 C CA . LYS A 1 105 ? 2.517 10.462 -37.787 1.00 87.56 105 LYS A CA 1
ATOM 831 C C . LYS A 1 105 ? 3.178 9.398 -36.919 1.00 87.56 105 LYS A C 1
ATOM 833 O O . LYS A 1 105 ? 4.002 8.631 -37.413 1.00 87.56 105 LYS A O 1
ATOM 838 N N . VAL A 1 106 ? 2.816 9.357 -35.638 1.00 90.75 106 VAL A N 1
ATOM 839 C CA . VAL A 1 106 ? 3.253 8.285 -34.736 1.00 90.75 106 VAL A CA 1
ATOM 840 C C . VAL A 1 106 ? 2.738 6.958 -35.287 1.00 90.75 106 VAL A C 1
ATOM 842 O O . VAL A 1 106 ? 1.548 6.814 -35.570 1.00 90.75 106 VAL A O 1
ATOM 845 N N . SER A 1 107 ? 3.651 6.012 -35.471 1.00 88.50 107 SER A N 1
ATOM 846 C CA . SER A 1 107 ? 3.349 4.643 -35.872 1.00 88.50 107 SER A CA 1
ATOM 847 C C . SER A 1 107 ? 4.133 3.690 -34.982 1.00 88.50 107 SER A C 1
ATOM 849 O O . SER A 1 107 ? 5.197 4.044 -34.475 1.00 88.50 107 SER A O 1
ATOM 851 N N . PHE A 1 108 ? 3.577 2.504 -34.771 1.00 92.25 108 PHE A N 1
ATOM 852 C CA . PHE A 1 108 ? 4.241 1.423 -34.057 1.00 92.25 108 PHE A CA 1
ATOM 853 C C . PHE A 1 108 ? 4.817 0.444 -35.079 1.00 92.25 108 PHE A C 1
ATOM 855 O O . PHE A 1 108 ? 4.247 0.275 -36.156 1.00 92.25 108 PHE A O 1
ATOM 862 N N . ALA A 1 109 ? 5.950 -0.177 -34.757 1.00 90.31 109 ALA A N 1
ATOM 863 C CA . ALA A 1 109 ? 6.523 -1.223 -35.594 1.00 90.31 109 ALA A CA 1
ATOM 864 C C . ALA A 1 109 ? 5.589 -2.445 -35.640 1.00 90.31 109 ALA A C 1
ATOM 866 O O . ALA A 1 109 ? 4.918 -2.762 -34.662 1.00 90.31 109 ALA A O 1
ATOM 867 N N . ASN A 1 110 ? 5.544 -3.151 -36.770 1.00 89.88 110 ASN A N 1
ATOM 868 C CA . ASN A 1 110 ? 4.638 -4.286 -36.941 1.00 89.88 110 ASN A CA 1
ATOM 869 C C . ASN A 1 110 ? 5.310 -5.618 -36.571 1.00 89.88 110 ASN A C 1
ATOM 871 O O . ASN A 1 110 ? 6.502 -5.830 -36.811 1.00 89.88 110 ASN A O 1
ATOM 875 N N . GLY A 1 111 ? 4.503 -6.562 -36.077 1.00 85.75 111 GLY A N 1
ATOM 876 C CA . GLY A 1 111 ? 4.875 -7.972 -35.945 1.00 85.75 111 GLY A CA 1
ATOM 877 C C . GLY A 1 111 ? 6.075 -8.204 -35.025 1.00 85.75 111 GLY A C 1
ATOM 878 O O . GLY A 1 111 ? 6.089 -7.754 -33.885 1.00 85.75 111 GLY A O 1
ATOM 879 N N . LYS A 1 112 ? 7.088 -8.917 -35.531 1.00 81.50 112 LYS A N 1
ATOM 880 C CA . LYS A 1 112 ? 8.261 -9.363 -34.756 1.00 81.50 112 LYS A CA 1
ATOM 881 C C . LYS A 1 112 ? 9.168 -8.225 -34.266 1.00 81.50 112 LYS A C 1
ATOM 883 O O . LYS A 1 112 ? 9.942 -8.440 -33.348 1.00 81.50 112 LYS A O 1
ATOM 888 N N . ASN A 1 113 ? 9.057 -7.031 -34.851 1.00 84.44 113 ASN A N 1
ATOM 889 C CA . ASN A 1 113 ? 9.841 -5.855 -34.454 1.00 84.44 113 ASN A CA 1
ATOM 890 C C . ASN A 1 113 ? 9.096 -4.941 -33.468 1.00 84.44 113 ASN A C 1
ATOM 892 O O . ASN A 1 113 ? 9.595 -3.870 -33.135 1.00 84.44 113 ASN A O 1
ATOM 896 N N . LEU A 1 114 ? 7.892 -5.325 -33.026 1.00 92.56 114 LEU A N 1
ATOM 897 C CA . LEU A 1 114 ? 7.112 -4.530 -32.075 1.00 92.56 114 LEU A CA 1
ATOM 898 C C . LEU A 1 114 ? 7.745 -4.524 -30.675 1.00 92.56 114 LEU A C 1
ATOM 900 O O . LEU A 1 114 ? 7.682 -3.512 -29.982 1.00 92.56 114 LEU A O 1
ATOM 904 N N . VAL A 1 115 ? 8.347 -5.643 -30.261 1.00 92.00 115 VAL A N 1
ATOM 905 C CA . VAL A 1 115 ? 8.951 -5.809 -28.935 1.00 92.00 115 VAL A CA 1
ATOM 906 C C . VAL A 1 115 ? 10.285 -6.530 -29.071 1.00 92.00 115 VAL A C 1
ATOM 908 O O . VAL A 1 115 ? 10.352 -7.605 -29.660 1.00 92.00 115 VAL A O 1
ATOM 911 N N . GLN A 1 116 ? 11.332 -5.965 -28.474 1.00 91.50 116 GLN A N 1
ATOM 912 C CA . GLN A 1 116 ? 12.588 -6.667 -28.232 1.00 91.50 116 GLN A CA 1
ATOM 913 C C . GLN A 1 116 ? 12.604 -7.129 -26.772 1.00 91.50 116 GLN A C 1
ATOM 915 O O . GLN A 1 116 ? 12.704 -6.307 -25.863 1.00 91.50 116 GLN A O 1
ATOM 920 N N . VAL A 1 117 ? 12.494 -8.438 -26.543 1.00 90.88 117 VAL A N 1
ATOM 921 C CA . VAL A 1 117 ? 12.601 -9.018 -25.198 1.00 90.88 117 VAL A CA 1
ATOM 922 C C . VAL A 1 117 ? 14.071 -9.293 -24.908 1.00 90.88 117 VAL A C 1
ATOM 924 O O . VAL A 1 117 ? 14.728 -10.008 -25.660 1.00 90.88 117 VAL A O 1
ATOM 927 N N . ARG A 1 118 ? 14.593 -8.716 -23.824 1.00 92.12 118 ARG A N 1
ATOM 928 C CA . ARG A 1 118 ? 15.931 -9.021 -23.306 1.00 92.12 118 ARG A CA 1
ATOM 929 C C . ARG A 1 118 ? 15.777 -9.698 -21.955 1.00 92.12 118 ARG A C 1
ATOM 931 O O . ARG A 1 118 ? 15.268 -9.086 -21.017 1.00 92.12 118 ARG A O 1
ATOM 938 N N . THR A 1 119 ? 16.189 -10.956 -21.871 1.00 90.50 119 THR A N 1
ATOM 939 C CA . THR A 1 119 ? 16.148 -11.717 -20.621 1.00 90.50 119 THR A CA 1
ATOM 940 C C . THR A 1 119 ? 17.257 -11.231 -19.699 1.00 90.50 119 THR A C 1
ATOM 942 O O . THR A 1 119 ? 18.418 -11.178 -20.098 1.00 90.50 119 THR A O 1
ATOM 945 N N . MET A 1 120 ? 16.907 -10.878 -18.464 1.00 84.88 120 MET A N 1
ATOM 946 C CA . MET A 1 120 ? 17.890 -10.643 -17.410 1.00 84.88 120 MET A CA 1
ATOM 947 C C . MET A 1 120 ? 18.105 -11.948 -16.648 1.00 84.88 120 MET A C 1
ATOM 949 O O . MET A 1 120 ? 17.164 -12.469 -16.054 1.00 84.88 120 MET A O 1
ATOM 953 N N . VAL A 1 121 ? 19.334 -12.466 -16.667 1.00 85.25 121 VAL A N 1
ATOM 954 C CA . VAL A 1 121 ? 19.732 -13.583 -15.805 1.00 85.25 121 VAL A CA 1
ATOM 955 C C . VAL A 1 121 ? 20.050 -13.001 -14.436 1.00 85.25 121 VAL A C 1
ATOM 957 O O . VAL A 1 121 ? 20.987 -12.221 -14.278 1.00 85.25 121 VAL A O 1
ATOM 960 N N . VAL A 1 122 ? 19.216 -13.328 -13.459 1.00 84.81 122 VAL A N 1
ATOM 961 C CA . VAL A 1 122 ? 19.310 -12.827 -12.089 1.00 84.81 122 VAL A CA 1
ATOM 962 C C . VAL A 1 122 ? 19.195 -13.995 -11.127 1.00 84.81 122 VAL A C 1
ATOM 964 O O . VAL A 1 122 ? 18.518 -14.977 -11.407 1.00 84.81 122 VAL A O 1
ATOM 967 N N . TRP A 1 123 ? 19.849 -13.870 -9.980 1.00 91.00 123 TRP A N 1
ATOM 968 C CA . TRP A 1 123 ? 19.762 -14.855 -8.912 1.00 91.00 123 TRP A CA 1
ATOM 969 C C . TRP A 1 123 ? 18.385 -14.752 -8.251 1.00 91.00 123 TRP A C 1
ATOM 971 O O . TRP A 1 123 ? 17.997 -13.665 -7.809 1.00 91.00 123 TRP A O 1
ATOM 981 N N . ASP A 1 124 ? 17.659 -15.866 -8.143 1.00 86.88 124 ASP A N 1
ATOM 982 C CA . ASP A 1 124 ? 16.278 -15.891 -7.634 1.00 86.88 124 ASP A CA 1
ATOM 983 C C . ASP A 1 124 ? 16.130 -15.260 -6.248 1.00 86.88 124 ASP A C 1
ATOM 985 O O . ASP A 1 124 ? 15.125 -14.611 -5.941 1.00 86.88 124 ASP A O 1
ATOM 989 N N . PHE A 1 125 ? 17.144 -15.421 -5.397 1.00 87.12 125 PHE A N 1
ATOM 990 C CA . PHE A 1 125 ? 17.183 -14.781 -4.088 1.00 87.12 125 PHE A CA 1
ATOM 991 C C . PHE A 1 125 ? 17.245 -13.252 -4.199 1.00 87.12 125 PHE A C 1
ATOM 993 O O . PHE A 1 125 ? 16.394 -12.562 -3.638 1.00 87.12 125 PHE A O 1
ATOM 1000 N N . ALA A 1 126 ? 18.203 -12.719 -4.963 1.00 85.62 126 ALA A N 1
ATOM 1001 C CA . ALA A 1 126 ? 18.378 -11.278 -5.142 1.00 85.62 126 ALA A CA 1
ATOM 1002 C C . ALA A 1 126 ? 17.138 -10.636 -5.783 1.00 85.62 126 ALA A C 1
ATOM 1004 O O . ALA A 1 126 ? 16.702 -9.559 -5.377 1.00 85.62 126 ALA A O 1
ATOM 1005 N N . LEU A 1 127 ? 16.520 -11.336 -6.736 1.00 86.00 127 LEU A N 1
ATOM 1006 C CA . LEU A 1 127 ? 15.302 -10.895 -7.399 1.00 86.00 127 LEU A CA 1
ATOM 1007 C C . LEU A 1 127 ? 14.107 -10.818 -6.433 1.00 86.00 127 LEU A C 1
ATOM 1009 O O . LEU A 1 127 ? 13.340 -9.854 -6.476 1.00 86.00 127 LEU A O 1
ATOM 1013 N N . ARG A 1 128 ? 13.936 -11.820 -5.559 1.00 85.50 128 ARG A N 1
ATOM 1014 C CA . ARG A 1 128 ? 12.904 -11.798 -4.511 1.00 85.50 128 ARG A CA 1
ATOM 1015 C C . ARG A 1 128 ? 13.179 -10.697 -3.494 1.00 85.50 128 ARG A C 1
ATOM 1017 O O . ARG A 1 128 ? 12.267 -9.937 -3.189 1.00 85.50 128 ARG A O 1
ATOM 1024 N N . ALA A 1 129 ? 14.419 -10.565 -3.029 1.00 83.56 129 ALA A N 1
ATOM 1025 C CA . ALA A 1 129 ? 14.818 -9.535 -2.073 1.00 83.56 129 ALA A CA 1
ATOM 1026 C C . ALA A 1 129 ? 14.554 -8.115 -2.602 1.00 83.56 129 ALA A C 1
ATOM 1028 O O . ALA A 1 129 ? 13.964 -7.307 -1.895 1.00 83.56 129 ALA A O 1
ATOM 1029 N N . ALA A 1 130 ? 14.879 -7.835 -3.867 1.00 81.75 130 ALA A N 1
ATOM 1030 C CA . ALA A 1 130 ? 14.630 -6.531 -4.489 1.00 81.75 130 ALA A CA 1
ATOM 1031 C C . ALA A 1 130 ? 13.135 -6.183 -4.633 1.00 81.75 130 ALA A C 1
ATOM 1033 O O . ALA A 1 130 ? 12.782 -5.015 -4.790 1.00 81.75 130 ALA A O 1
ATOM 1034 N N . ARG A 1 131 ? 12.246 -7.185 -4.602 1.00 83.31 131 ARG A N 1
ATOM 1035 C CA . ARG A 1 131 ? 10.789 -6.987 -4.667 1.00 83.31 131 ARG A CA 1
ATOM 1036 C C . ARG A 1 131 ? 10.129 -6.850 -3.303 1.00 83.31 131 ARG A C 1
ATOM 1038 O O . ARG A 1 131 ? 8.994 -6.376 -3.250 1.00 83.31 131 ARG A O 1
ATOM 1045 N N . LYS A 1 132 ? 10.810 -7.239 -2.224 1.00 83.31 132 LYS A N 1
ATOM 1046 C CA . LYS A 1 132 ? 10.329 -7.007 -0.861 1.00 83.31 132 LYS A CA 1
ATOM 1047 C C . LYS A 1 132 ? 10.417 -5.512 -0.573 1.00 83.31 132 LYS A C 1
ATOM 1049 O O . LYS A 1 132 ? 11.469 -4.977 -0.241 1.00 83.31 132 LYS A O 1
ATOM 1054 N N . GLY A 1 133 ? 9.303 -4.825 -0.796 1.00 81.88 133 GLY A N 1
ATOM 1055 C CA . GLY A 1 133 ? 9.160 -3.401 -0.530 1.00 81.88 133 GLY A CA 1
ATOM 1056 C C . GLY A 1 133 ? 8.501 -3.139 0.827 1.00 81.88 133 GLY A C 1
ATOM 1057 O O . GLY A 1 133 ? 7.853 -4.028 1.383 1.00 81.88 133 GLY A O 1
ATOM 1058 N N . PRO A 1 134 ? 8.555 -1.893 1.329 1.00 83.50 134 PRO A N 1
ATOM 1059 C CA . PRO A 1 134 ? 7.923 -1.507 2.597 1.00 83.50 134 PRO A CA 1
ATOM 1060 C C . PRO A 1 134 ? 6.428 -1.864 2.696 1.00 83.50 134 PRO A C 1
ATOM 1062 O O . PRO A 1 134 ? 5.901 -2.091 3.781 1.00 83.50 134 PRO A O 1
ATOM 1065 N N . TRP A 1 135 ? 5.738 -1.957 1.556 1.00 87.25 135 TRP A N 1
ATOM 1066 C CA . TRP A 1 135 ? 4.319 -2.304 1.467 1.00 87.25 135 TRP A CA 1
ATOM 1067 C C . TRP A 1 135 ? 3.970 -3.695 2.003 1.00 87.25 135 TRP A C 1
ATOM 1069 O O . TRP A 1 135 ? 2.873 -3.870 2.529 1.00 87.25 135 TRP A O 1
ATOM 1079 N N . GLU A 1 136 ? 4.876 -4.669 1.893 1.00 89.88 136 GLU A N 1
ATOM 1080 C CA . GLU A 1 136 ? 4.658 -6.020 2.426 1.00 89.88 136 GLU A CA 1
ATOM 1081 C C . GLU A 1 136 ? 4.555 -5.981 3.955 1.00 89.88 136 GLU A C 1
ATOM 1083 O O . GLU A 1 136 ? 3.591 -6.485 4.534 1.00 89.88 136 GLU A O 1
ATOM 1088 N N . MET A 1 137 ? 5.490 -5.275 4.598 1.00 90.06 137 MET A N 1
ATOM 1089 C CA . MET A 1 137 ? 5.486 -5.069 6.045 1.00 90.06 137 MET A CA 1
ATOM 1090 C C . MET A 1 137 ? 4.251 -4.294 6.504 1.00 90.06 137 MET A C 1
ATOM 1092 O O . MET A 1 137 ? 3.573 -4.725 7.432 1.00 90.06 137 MET A O 1
ATOM 1096 N N . LEU A 1 138 ? 3.878 -3.220 5.802 1.00 94.25 138 LEU A N 1
ATOM 1097 C CA . LEU A 1 138 ? 2.663 -2.458 6.114 1.00 94.25 138 LEU A CA 1
ATOM 1098 C C . LEU A 1 138 ? 1.389 -3.314 6.011 1.00 94.25 138 LEU A C 1
ATOM 1100 O O . LEU A 1 138 ? 0.473 -3.177 6.828 1.00 94.25 138 LEU A O 1
ATOM 1104 N N . ALA A 1 139 ? 1.309 -4.210 5.023 1.00 94.62 139 ALA A N 1
ATOM 1105 C CA . ALA A 1 139 ? 0.179 -5.124 4.874 1.00 94.62 139 ALA A CA 1
ATOM 1106 C C . ALA A 1 139 ? 0.117 -6.149 6.019 1.00 94.62 139 ALA A C 1
ATOM 1108 O O . ALA A 1 139 ? -0.966 -6.400 6.565 1.00 94.62 139 ALA A O 1
ATOM 1109 N N . LEU A 1 140 ? 1.267 -6.703 6.414 1.00 94.94 140 LEU A N 1
ATOM 1110 C CA . LEU A 1 140 ? 1.377 -7.615 7.554 1.00 94.94 140 LEU A CA 1
ATOM 1111 C C . LEU A 1 140 ? 1.007 -6.925 8.867 1.00 94.94 140 LEU A C 1
ATOM 1113 O O . LEU A 1 140 ? 0.201 -7.460 9.630 1.00 94.94 140 LEU A O 1
ATOM 1117 N N . ASP A 1 141 ? 1.517 -5.723 9.112 1.00 97.06 141 ASP A N 1
ATOM 1118 C CA . ASP A 1 141 ? 1.229 -4.964 10.328 1.00 97.06 141 ASP A CA 1
ATOM 1119 C C . ASP A 1 141 ? -0.242 -4.577 10.413 1.00 97.06 141 ASP A C 1
ATOM 1121 O O . ASP A 1 141 ? -0.859 -4.718 11.470 1.00 97.06 141 ASP A O 1
ATOM 1125 N N . ARG A 1 142 ? -0.862 -4.210 9.286 1.00 97.44 142 ARG A N 1
ATOM 1126 C CA . ARG A 1 142 ? -2.312 -4.008 9.220 1.00 97.44 142 ARG A CA 1
ATOM 1127 C C . ARG A 1 142 ? -3.082 -5.268 9.621 1.00 97.44 142 ARG A C 1
ATOM 1129 O O . ARG A 1 142 ? -4.068 -5.170 10.354 1.00 97.44 142 ARG A O 1
ATOM 1136 N N . SER A 1 143 ? -2.658 -6.439 9.146 1.00 97.94 143 SER A N 1
ATOM 1137 C CA . SER A 1 143 ? -3.279 -7.722 9.501 1.00 97.94 143 SER A CA 1
ATOM 1138 C C . SER A 1 143 ? -3.126 -8.021 10.996 1.00 97.94 143 SER A C 1
ATOM 1140 O O . SER A 1 143 ? -4.114 -8.252 11.694 1.00 97.94 143 SER A O 1
ATOM 1142 N N . ARG A 1 144 ? -1.902 -7.908 11.523 1.00 97.94 144 ARG A N 1
ATOM 1143 C CA . ARG A 1 144 ? -1.585 -8.108 12.945 1.00 97.94 144 ARG A CA 1
ATOM 1144 C C . ARG A 1 144 ? -2.367 -7.156 13.842 1.00 97.94 144 ARG A C 1
ATOM 1146 O O . ARG A 1 144 ? -2.935 -7.583 14.845 1.00 97.94 144 ARG A O 1
ATOM 1153 N N . PHE A 1 145 ? -2.434 -5.878 13.477 1.00 98.19 145 PHE A N 1
ATOM 1154 C CA . PHE A 1 145 ? -3.170 -4.866 14.225 1.00 98.19 145 PHE A CA 1
ATOM 1155 C C . PHE A 1 145 ? -4.669 -5.169 14.258 1.00 98.19 145 PHE A C 1
ATOM 1157 O O . PHE A 1 145 ? -5.287 -5.104 15.320 1.00 98.19 145 PHE A O 1
ATOM 1164 N N . LYS A 1 146 ? -5.245 -5.596 13.128 1.00 98.12 146 LYS A N 1
ATOM 1165 C CA . LYS A 1 146 ? -6.640 -6.047 13.073 1.00 98.12 146 LYS A CA 1
ATOM 1166 C C . LYS A 1 146 ? -6.889 -7.218 14.028 1.00 98.12 146 LYS A C 1
ATOM 1168 O O . LYS A 1 146 ? -7.856 -7.173 14.786 1.00 98.12 146 LYS A O 1
ATOM 1173 N N . THR A 1 147 ? -6.017 -8.225 14.031 1.00 98.19 147 THR A N 1
ATOM 1174 C CA . THR A 1 147 ? -6.122 -9.373 14.946 1.00 98.19 147 THR A CA 1
ATOM 1175 C C . THR A 1 147 ? -6.033 -8.937 16.407 1.00 98.19 147 THR A C 1
ATOM 1177 O O . THR A 1 147 ? -6.874 -9.334 17.212 1.00 98.19 147 THR A O 1
ATOM 1180 N N . LYS A 1 148 ? -5.080 -8.058 16.747 1.00 97.69 148 LYS A N 1
ATOM 1181 C CA . 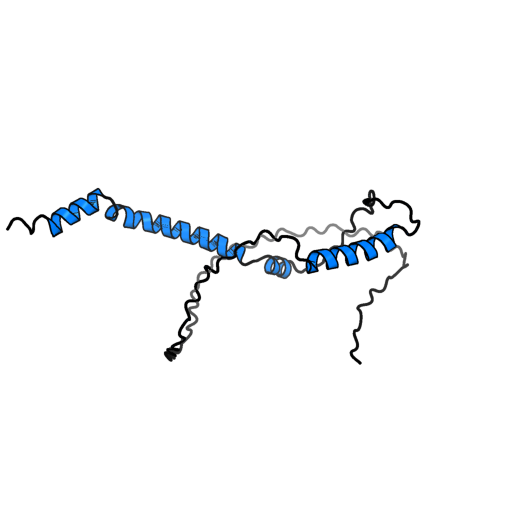LYS A 1 148 ? -4.945 -7.501 18.103 1.00 97.69 148 LYS A CA 1
ATOM 1182 C C . LYS A 1 148 ? -6.207 -6.763 18.546 1.00 97.69 148 LYS A C 1
ATOM 1184 O O . LYS A 1 148 ? -6.680 -6.993 19.655 1.00 97.69 148 LYS A O 1
ATOM 1189 N N . ILE A 1 149 ? -6.787 -5.926 17.681 1.00 97.69 149 ILE A N 1
ATOM 1190 C CA . ILE A 1 149 ? -8.051 -5.234 17.973 1.00 97.69 149 ILE A CA 1
ATOM 1191 C C . ILE A 1 149 ? -9.165 -6.242 18.254 1.00 97.69 149 ILE A C 1
ATOM 1193 O O . ILE A 1 149 ? -9.896 -6.077 19.224 1.00 97.69 149 ILE A O 1
ATOM 1197 N N . GLN A 1 150 ? -9.303 -7.283 17.432 1.00 97.19 150 GLN A N 1
ATOM 1198 C CA . GLN A 1 150 ? -10.357 -8.286 17.604 1.00 97.19 150 GLN A CA 1
ATOM 1199 C C . GLN A 1 150 ? -10.211 -9.052 18.922 1.00 97.19 150 GLN A C 1
ATOM 1201 O O . GLN A 1 150 ? -11.177 -9.181 19.671 1.00 97.19 150 GLN A O 1
ATOM 1206 N N . GLN A 1 151 ? -8.998 -9.512 19.232 1.00 97.31 151 GLN A N 1
ATOM 1207 C CA . GLN A 1 151 ? -8.704 -10.208 20.485 1.00 97.31 151 GLN A CA 1
ATOM 1208 C C . GLN A 1 151 ? -8.978 -9.317 21.698 1.00 97.31 151 GLN A C 1
ATOM 1210 O O . GLN A 1 151 ? -9.658 -9.739 22.632 1.00 97.31 151 GLN A O 1
ATOM 1215 N N . LEU A 1 152 ? -8.497 -8.072 21.664 1.00 97.25 152 LEU A N 1
ATOM 1216 C CA . LEU A 1 152 ? -8.688 -7.131 22.759 1.00 97.25 152 LEU A CA 1
ATOM 1217 C C . LEU A 1 152 ? -10.161 -6.750 22.920 1.00 97.25 152 LEU A C 1
ATOM 1219 O O . LEU A 1 152 ? -10.650 -6.710 24.046 1.00 97.25 152 LEU A O 1
ATOM 1223 N N . SER A 1 153 ? -10.880 -6.531 21.814 1.00 96.38 153 SER A N 1
ATOM 1224 C CA . SER A 1 153 ? -12.313 -6.227 21.822 1.00 96.38 153 SER A CA 1
ATOM 1225 C C . SER A 1 153 ? -13.086 -7.286 22.595 1.00 96.38 153 SER A C 1
ATOM 1227 O O . SER A 1 153 ? -13.883 -6.929 23.449 1.00 96.38 153 SER A O 1
ATOM 1229 N N . ASN A 1 154 ? -12.809 -8.573 22.388 1.00 94.31 154 ASN A N 1
ATOM 1230 C CA . ASN A 1 154 ? -13.513 -9.640 23.105 1.00 94.31 154 ASN A CA 1
ATOM 1231 C C . ASN A 1 154 ? -13.377 -9.532 24.636 1.00 94.31 154 ASN A C 1
ATOM 1233 O O . ASN A 1 154 ? -14.292 -9.913 25.360 1.00 94.31 154 ASN A O 1
ATOM 1237 N N . ILE A 1 155 ? -12.256 -8.993 25.124 1.00 95.69 155 ILE A N 1
ATOM 1238 C CA . ILE A 1 155 ? -11.971 -8.831 26.555 1.00 95.69 155 ILE A CA 1
ATOM 1239 C C . ILE A 1 155 ? -12.597 -7.542 27.098 1.00 95.69 155 ILE A C 1
ATOM 1241 O O . ILE A 1 155 ? -13.191 -7.547 28.175 1.00 95.69 155 ILE A O 1
ATOM 1245 N N . ILE A 1 156 ? -12.460 -6.427 26.372 1.00 95.88 156 ILE A N 1
ATOM 1246 C CA . ILE A 1 156 ? -12.873 -5.103 26.865 1.00 95.88 156 ILE A CA 1
ATOM 1247 C C . ILE A 1 156 ? -14.331 -4.764 26.540 1.00 95.88 156 ILE A C 1
ATOM 1249 O O . ILE A 1 156 ? -14.927 -3.933 27.220 1.00 95.88 156 ILE A O 1
ATOM 1253 N N . SER A 1 157 ? -14.939 -5.391 25.529 1.00 95.44 157 SER A N 1
ATOM 1254 C CA . SER A 1 157 ? -16.320 -5.107 25.121 1.00 95.44 157 SER A CA 1
ATOM 1255 C C . SER A 1 157 ? -17.323 -5.182 26.280 1.00 95.44 157 SER A C 1
ATOM 1257 O O . SER A 1 157 ? -18.081 -4.222 26.410 1.00 95.44 157 SER A O 1
ATOM 1259 N N . PRO A 1 158 ? -17.304 -6.197 27.173 1.00 93.56 158 PRO A N 1
ATOM 1260 C CA . PRO A 1 158 ? -18.272 -6.297 28.270 1.00 93.56 158 PRO A CA 1
ATOM 1261 C C . PRO A 1 158 ? -18.252 -5.097 29.226 1.00 93.56 158 PRO A C 1
ATOM 1263 O O . PRO A 1 158 ? -19.298 -4.639 29.678 1.00 93.56 158 PRO A O 1
ATOM 1266 N N . ILE A 1 159 ? -17.068 -4.545 29.516 1.00 93.00 159 ILE A N 1
ATOM 1267 C CA . ILE A 1 159 ? -16.942 -3.385 30.414 1.00 93.00 159 ILE A CA 1
ATOM 1268 C C . ILE A 1 159 ? -17.262 -2.061 29.708 1.00 93.00 159 ILE A C 1
ATOM 1270 O O . ILE A 1 159 ? -17.617 -1.070 30.350 1.00 93.00 159 ILE A O 1
ATOM 1274 N N . LEU A 1 160 ? -17.159 -2.044 28.378 1.00 92.81 160 LEU A N 1
ATOM 1275 C CA . LEU A 1 160 ? -17.525 -0.912 27.535 1.00 92.81 160 LEU A CA 1
ATOM 1276 C C . LEU A 1 160 ? -19.009 -0.925 27.137 1.00 92.81 160 LEU A C 1
ATOM 1278 O O . LEU A 1 160 ? -19.457 -0.009 26.443 1.00 92.81 160 LEU A O 1
ATOM 1282 N N . GLU A 1 161 ? -19.801 -1.898 27.584 1.00 95.19 161 GLU A N 1
ATOM 1283 C CA . GLU A 1 161 ? -21.247 -1.862 27.393 1.00 95.19 161 GLU A CA 1
ATOM 1284 C C . GLU A 1 161 ? -21.885 -0.715 28.184 1.00 95.19 161 GLU A C 1
ATOM 1286 O O . GLU A 1 161 ? -21.540 -0.428 29.333 1.00 95.19 161 GLU A O 1
ATOM 1291 N N . GLU A 1 162 ? -22.874 -0.055 27.579 1.00 94.69 162 GLU A N 1
ATOM 1292 C CA . GLU A 1 162 ? -23.584 1.055 28.218 1.00 94.69 162 GLU A CA 1
ATOM 1293 C C . GLU A 1 162 ? -24.278 0.620 29.516 1.00 94.69 162 GLU A C 1
ATOM 1295 O O . GLU A 1 162 ? -24.269 1.359 30.501 1.00 94.69 162 GLU A O 1
ATOM 1300 N N . ASN A 1 163 ? -24.821 -0.600 29.535 1.00 93.94 163 ASN A N 1
ATOM 1301 C CA . ASN A 1 163 ? -25.456 -1.185 30.712 1.00 93.94 163 ASN A CA 1
ATOM 1302 C C . ASN A 1 163 ? -24.459 -1.344 31.862 1.00 93.94 163 ASN A C 1
ATOM 1304 O O . ASN A 1 163 ? -24.740 -0.888 32.972 1.00 93.94 163 ASN A O 1
ATOM 1308 N N . HIS A 1 164 ? -23.281 -1.916 31.587 1.00 94.50 164 HIS A N 1
ATOM 1309 C CA . HIS A 1 164 ? -22.224 -2.073 32.582 1.00 94.50 164 HIS A CA 1
ATOM 1310 C C . HIS A 1 164 ? -21.781 -0.711 33.132 1.00 94.50 164 HIS A C 1
ATOM 1312 O O . HIS A 1 164 ? -21.783 -0.495 34.344 1.00 94.50 164 HIS A O 1
ATOM 1318 N N . ARG A 1 165 ? -21.504 0.262 32.251 1.00 93.62 165 ARG A N 1
ATOM 1319 C CA . ARG A 1 165 ? -21.116 1.620 32.671 1.00 93.62 165 ARG A CA 1
ATOM 1320 C C . ARG A 1 165 ? -22.178 2.298 33.533 1.00 93.62 165 ARG A C 1
ATOM 1322 O O . ARG A 1 165 ? -21.836 2.896 34.552 1.00 93.62 165 ARG A O 1
ATOM 1329 N N . LYS A 1 166 ? -23.460 2.202 33.157 1.00 93.06 166 LYS A N 1
ATOM 1330 C CA . LYS A 1 166 ? -24.571 2.751 33.950 1.00 93.06 166 LYS A CA 1
ATOM 1331 C C . LYS A 1 166 ? -24.624 2.098 35.326 1.00 93.06 166 LYS A C 1
ATOM 1333 O O . LYS A 1 166 ? -24.686 2.826 36.310 1.00 93.06 166 LYS A O 1
ATOM 1338 N N . GLN A 1 167 ? -24.551 0.772 35.416 1.00 93.19 167 GLN A N 1
ATOM 1339 C CA . GLN A 1 167 ? -24.577 0.059 36.697 1.00 93.19 167 GLN A CA 1
ATOM 1340 C C . GLN A 1 167 ? -23.452 0.515 37.631 1.00 93.19 167 GLN A C 1
ATOM 1342 O O . GLN A 1 167 ? -23.727 0.913 38.763 1.00 93.19 167 GLN A O 1
ATOM 1347 N N . ILE A 1 168 ? -22.209 0.542 37.141 1.00 93.19 168 ILE A N 1
ATOM 1348 C CA . ILE A 1 168 ? -21.056 0.996 37.929 1.00 93.19 168 ILE A CA 1
ATOM 1349 C C . ILE A 1 168 ? -21.211 2.464 38.343 1.00 93.19 168 ILE A C 1
ATOM 1351 O O . ILE A 1 168 ? -20.912 2.818 39.485 1.00 93.19 168 ILE A O 1
ATOM 1355 N N . PHE A 1 169 ? -21.720 3.321 37.452 1.00 93.38 169 PHE A N 1
ATOM 1356 C CA . PHE A 1 169 ? -21.959 4.727 37.767 1.00 93.38 169 PHE A CA 1
ATOM 1357 C C . PHE A 1 169 ? -22.998 4.904 38.884 1.00 93.38 169 PHE A C 1
ATOM 1359 O O . PHE A 1 169 ? -22.750 5.630 39.845 1.00 93.38 169 PHE A O 1
ATOM 1366 N N . HIS A 1 170 ? -24.137 4.208 38.801 1.00 92.31 170 HIS A N 1
ATOM 1367 C CA . HIS A 1 170 ? -25.176 4.267 39.833 1.00 92.31 170 HIS A CA 1
ATOM 1368 C C . HIS A 1 170 ? -24.642 3.734 41.173 1.00 92.31 170 HIS A C 1
ATOM 1370 O O . HIS A 1 170 ? -24.826 4.376 42.207 1.00 92.31 170 HIS A O 1
ATOM 1376 N N . GLN A 1 171 ? -23.911 2.614 41.148 1.00 91.12 171 GLN A N 1
ATOM 1377 C CA . GLN A 1 171 ? -23.307 2.011 42.337 1.00 91.12 171 GLN A CA 1
ATOM 1378 C C . GLN A 1 171 ? -22.316 2.952 43.034 1.00 91.12 171 GLN A C 1
ATOM 1380 O O . GLN A 1 171 ? -22.342 3.070 44.254 1.00 91.12 171 GLN A O 1
ATOM 1385 N N . ARG A 1 172 ? -21.431 3.616 42.280 1.00 90.44 172 ARG A N 1
ATOM 1386 C CA . ARG A 1 172 ? -20.350 4.424 42.868 1.00 90.44 172 ARG A CA 1
ATOM 1387 C C . ARG A 1 172 ? -20.732 5.868 43.163 1.00 90.44 172 ARG A C 1
ATOM 1389 O O . ARG A 1 172 ? -20.185 6.439 44.099 1.00 90.44 172 ARG A O 1
ATOM 1396 N N . PHE A 1 173 ? -21.639 6.458 42.385 1.00 89.12 173 PHE A N 1
ATOM 1397 C CA . PHE A 1 173 ? -21.880 7.905 42.428 1.00 89.12 173 PHE A CA 1
ATOM 1398 C C . PHE A 1 173 ? -23.308 8.300 42.819 1.00 89.12 173 PHE A C 1
ATOM 1400 O O . PHE A 1 173 ? -23.502 9.414 43.300 1.00 89.12 173 PHE A O 1
ATOM 1407 N N . GLN A 1 174 ? -24.306 7.419 42.674 1.00 76.50 174 GLN A N 1
ATOM 1408 C CA . GLN A 1 174 ? -25.691 7.745 43.052 1.00 76.50 174 GLN A CA 1
ATOM 1409 C C . GLN A 1 174 ? -26.097 7.226 44.437 1.00 76.50 174 GLN A C 1
ATOM 1411 O O . GLN A 1 174 ? -26.937 7.836 45.085 1.00 76.50 174 GLN A O 1
ATOM 1416 N N . GLN A 1 175 ? -25.488 6.149 44.943 1.00 61.47 175 GLN A N 1
ATOM 1417 C CA . GLN A 1 175 ? -25.776 5.665 46.305 1.00 61.47 175 GLN A CA 1
ATOM 1418 C C . GLN A 1 175 ? -25.128 6.523 47.409 1.00 61.47 175 GLN A C 1
ATOM 1420 O O . GLN A 1 175 ? -25.571 6.488 48.553 1.00 61.47 175 GLN A O 1
ATOM 1425 N N . ALA A 1 176 ? -24.111 7.325 47.074 1.00 59.12 176 ALA A N 1
ATOM 1426 C CA . ALA A 1 176 ? -23.434 8.223 48.013 1.00 59.12 176 ALA A CA 1
ATOM 1427 C C . ALA A 1 176 ? -24.156 9.570 48.224 1.00 59.12 176 ALA A C 1
ATOM 1429 O O . ALA A 1 176 ? -23.782 10.324 49.114 1.00 59.12 176 ALA A O 1
ATOM 1430 N N . SER A 1 177 ? -25.172 9.894 47.415 1.00 58.94 177 SER A N 1
ATOM 1431 C CA . SER A 1 177 ? -25.907 11.171 47.479 1.00 58.94 177 SER A CA 1
ATOM 1432 C C . SER A 1 177 ? -27.184 11.112 48.331 1.00 58.94 177 SER A C 1
ATOM 1434 O O . SER A 1 177 ? -27.860 12.127 48.482 1.00 58.94 177 SER A O 1
ATOM 1436 N N . THR A 1 178 ? -27.519 9.948 48.896 1.00 57.41 178 THR A N 1
ATOM 1437 C CA . THR A 1 178 ? -28.733 9.725 49.704 1.00 57.41 178 THR A CA 1
ATOM 1438 C C . THR A 1 178 ? -28.457 9.407 51.177 1.00 57.41 178 THR A C 1
ATOM 1440 O O . THR A 1 178 ? -29.314 8.811 51.827 1.00 57.41 178 THR A O 1
ATOM 1443 N N . SER A 1 179 ? -27.291 9.782 51.715 1.00 46.69 179 SER A N 1
ATOM 1444 C CA . SER A 1 179 ? -26.988 9.649 53.147 1.00 46.69 179 SER A CA 1
ATOM 1445 C C . SER A 1 179 ? -26.663 10.979 53.807 1.00 46.69 179 SER A C 1
ATOM 1447 O O . SER A 1 179 ? -26.177 11.890 53.104 1.00 46.69 179 SER A O 1
#